Protein AF-A2HFJ6-F1 (afdb_monomer_lite)

Secondary structure (DSSP, 8-state):
-TTTT--EETTEE--GGGGTPPTTTTHHHHHHHHHHT--HHHHHHS-HHHHHHHHT-HHHHHHHHHHHHHS---EEEEEEEEEETTEEEEEEEEE--S---HHHH-SEEEEEEEEE-TTSS-EEEEEEEEEEHHHHHH-EEEEEEEEPPP-----

Structure (mmCIF, N/CA/C/O backbone):
data_AF-A2HFJ6-F1
#
_entry.id   AF-A2HFJ6-F1
#
loop_
_atom_site.group_PDB
_atom_site.id
_atom_site.type_symbol
_atom_site.label_atom_id
_atom_site.label_alt_id
_atom_site.label_comp_id
_atom_site.label_asym_id
_atom_site.label_entity_id
_atom_site.label_seq_id
_atom_site.pdbx_PDB_ins_code
_atom_site.Cartn_x
_atom_site.Cartn_y
_atom_site.Cartn_z
_atom_site.occupancy
_atom_site.B_iso_or_equiv
_atom_site.auth_seq_id
_atom_site.auth_comp_id
_atom_site.auth_asym_id
_atom_site.auth_atom_id
_atom_site.pdbx_PDB_model_num
ATOM 1 N N . MET A 1 1 ? -10.573 7.075 -10.520 1.00 57.44 1 MET A N 1
ATOM 2 C CA . MET A 1 1 ? -10.986 6.869 -11.932 1.00 57.44 1 MET A CA 1
ATOM 3 C C . MET A 1 1 ? -10.981 8.166 -12.735 1.00 57.44 1 MET A C 1
ATOM 5 O O . MET A 1 1 ? -10.148 8.281 -13.622 1.00 57.44 1 MET A O 1
ATOM 9 N N . VAL A 1 2 ? -11.818 9.162 -12.405 1.00 68.06 2 VAL A N 1
ATOM 10 C CA . VAL A 1 2 ? -11.902 10.425 -13.175 1.00 68.06 2 VAL A CA 1
ATOM 11 C C . VAL A 1 2 ? -10.594 11.227 -13.147 1.00 68.06 2 VAL A C 1
ATOM 13 O O . VAL A 1 2 ? -10.102 11.606 -14.205 1.00 68.06 2 VAL A O 1
ATOM 16 N N . GLY A 1 3 ? -9.985 11.407 -11.967 1.00 71.00 3 GLY A N 1
ATOM 17 C CA . GLY A 1 3 ? -8.721 12.151 -11.825 1.00 71.00 3 GLY A CA 1
ATOM 18 C C . GLY A 1 3 ? -7.571 11.565 -12.651 1.00 71.00 3 GLY A C 1
ATOM 19 O O . GLY A 1 3 ? -6.884 12.292 -13.359 1.00 71.00 3 GLY A O 1
ATOM 20 N N . ASN A 1 4 ? -7.449 10.235 -12.662 1.00 69.69 4 ASN A N 1
ATOM 21 C CA . ASN A 1 4 ? -6.384 9.527 -13.384 1.00 69.69 4 ASN A CA 1
ATOM 22 C C . ASN A 1 4 ? -6.779 9.144 -14.822 1.00 69.69 4 ASN A C 1
ATOM 24 O O . ASN A 1 4 ? -6.018 8.460 -15.499 1.00 69.69 4 ASN A O 1
ATOM 28 N N . ARG A 1 5 ? -7.973 9.549 -15.290 1.00 72.62 5 ARG A N 1
ATOM 29 C CA . ARG A 1 5 ? -8.535 9.201 -16.612 1.00 72.62 5 ARG A CA 1
ATOM 30 C C . ARG A 1 5 ? -8.429 7.702 -16.937 1.00 72.62 5 ARG A C 1
ATOM 32 O O . ARG A 1 5 ? -8.118 7.314 -18.061 1.00 72.62 5 ARG A O 1
ATOM 39 N N . MET A 1 6 ? -8.683 6.877 -15.926 1.00 75.94 6 MET A N 1
ATOM 40 C CA . MET A 1 6 ? -8.607 5.418 -15.980 1.00 75.94 6 MET A CA 1
ATOM 41 C C . MET A 1 6 ? -9.974 4.801 -15.731 1.00 75.94 6 MET A C 1
ATOM 43 O O . MET A 1 6 ? -10.764 5.330 -14.941 1.00 75.94 6 MET A O 1
ATOM 47 N N . TRP A 1 7 ? -10.201 3.645 -16.345 1.00 73.19 7 TRP A N 1
ATOM 48 C CA . TRP A 1 7 ? -11.414 2.861 -16.170 1.00 73.19 7 TRP A CA 1
ATOM 49 C C . TRP A 1 7 ? -11.129 1.603 -15.353 1.00 73.19 7 TRP A C 1
ATOM 51 O O . TRP A 1 7 ? -10.190 0.859 -15.633 1.00 73.19 7 TRP A O 1
ATOM 61 N N . TRP A 1 8 ? -11.963 1.386 -14.337 1.00 66.50 8 TRP A N 1
ATOM 62 C CA . TRP A 1 8 ? -12.022 0.152 -13.561 1.00 66.50 8 TRP A CA 1
ATOM 63 C C . TRP A 1 8 ? -13.455 -0.371 -13.623 1.00 66.50 8 TRP A C 1
ATOM 65 O O . TRP A 1 8 ? -14.256 -0.180 -12.710 1.00 66.50 8 TRP A O 1
ATOM 75 N N . CYS A 1 9 ? -13.827 -0.926 -14.773 1.00 75.06 9 CYS A N 1
ATOM 76 C CA . CYS A 1 9 ? -15.151 -1.495 -14.991 1.00 75.06 9 CYS A CA 1
ATOM 77 C C . CYS A 1 9 ? -15.031 -2.922 -15.526 1.00 75.06 9 CYS A C 1
ATOM 79 O O . CYS A 1 9 ? -14.000 -3.323 -16.057 1.00 75.06 9 CYS A O 1
ATOM 81 N N . ARG A 1 10 ? -16.121 -3.692 -15.443 1.00 63.28 10 ARG A N 1
ATOM 82 C CA . ARG A 1 10 ? -16.168 -5.096 -15.892 1.00 63.28 10 ARG A CA 1
ATOM 83 C C . ARG A 1 10 ? -15.680 -5.311 -17.334 1.00 63.28 10 ARG A C 1
ATOM 85 O O . ARG A 1 10 ? -15.255 -6.405 -17.675 1.00 63.28 10 ARG A O 1
ATOM 92 N N . GLN A 1 11 ? -15.773 -4.285 -18.178 1.00 68.69 11 GLN A N 1
ATOM 93 C CA . GLN A 1 11 ? -15.400 -4.327 -19.594 1.00 68.69 11 GLN A CA 1
ATOM 94 C C . GLN A 1 11 ? -13.964 -3.845 -19.857 1.00 68.69 11 GLN A C 1
ATOM 96 O O . GLN A 1 11 ? -13.426 -4.112 -20.928 1.00 68.69 11 GLN A O 1
ATOM 101 N N . ARG A 1 12 ? -13.348 -3.119 -18.914 1.00 70.19 12 ARG A N 1
ATOM 102 C CA . ARG A 1 12 ? -11.999 -2.566 -19.043 1.00 70.19 12 ARG A CA 1
ATOM 103 C C . ARG A 1 12 ? -11.364 -2.380 -17.669 1.00 70.19 12 ARG A C 1
ATOM 105 O O . ARG A 1 12 ? -11.817 -1.555 -16.875 1.00 70.19 12 ARG A O 1
ATOM 112 N N . ILE A 1 13 ? -10.275 -3.107 -17.452 1.00 75.12 13 ILE A N 1
ATOM 113 C CA . ILE A 1 13 ? -9.425 -2.997 -16.270 1.00 75.12 13 ILE A CA 1
ATOM 114 C C . ILE A 1 13 ? -8.091 -2.419 -16.748 1.00 75.12 13 ILE A C 1
ATOM 116 O O . ILE A 1 13 ? -7.282 -3.115 -17.360 1.00 75.12 13 ILE A O 1
ATOM 120 N N . ASP A 1 14 ? -7.895 -1.112 -16.558 1.00 82.69 14 ASP A N 1
ATOM 121 C CA . ASP A 1 14 ? -6.585 -0.503 -16.792 1.00 82.69 14 ASP A CA 1
ATOM 122 C C . ASP A 1 14 ? -5.612 -0.946 -15.686 1.00 82.69 14 ASP A C 1
ATOM 124 O O . ASP A 1 14 ? -5.967 -0.988 -14.508 1.00 82.69 14 ASP A O 1
ATOM 128 N N . HIS A 1 15 ? -4.366 -1.246 -16.056 1.00 88.12 15 HIS A N 1
ATOM 129 C CA . HIS A 1 15 ? -3.357 -1.705 -15.101 1.00 88.12 15 HIS A CA 1
ATOM 130 C C . HIS A 1 15 ? -3.021 -0.595 -14.078 1.00 88.12 15 HIS A C 1
ATOM 132 O O . HIS A 1 15 ? -2.829 0.557 -14.487 1.00 88.12 15 HIS A O 1
ATOM 138 N N . PRO A 1 16 ? -2.899 -0.900 -12.769 1.00 88.25 16 PRO A N 1
ATOM 139 C CA . PRO A 1 16 ? -2.754 0.108 -11.712 1.00 88.25 16 PRO A CA 1
ATOM 140 C C . PRO A 1 16 ? -1.525 1.011 -11.887 1.00 88.25 16 PRO A C 1
ATOM 142 O O . PRO A 1 16 ? -1.606 2.215 -11.647 1.00 88.25 16 PRO A O 1
ATOM 145 N N . LEU A 1 17 ? -0.414 0.474 -12.409 1.00 90.25 17 LEU A N 1
ATOM 146 C CA . LEU A 1 17 ? 0.813 1.251 -12.651 1.00 90.25 17 LEU A CA 1
ATOM 147 C C . LEU A 1 17 ? 0.644 2.420 -13.624 1.00 90.25 17 LEU A C 1
ATOM 149 O O . LEU A 1 17 ? 1.465 3.335 -13.620 1.00 90.25 17 LEU A O 1
ATOM 153 N N . ARG A 1 18 ? -0.438 2.443 -14.409 1.00 88.25 18 ARG A N 1
ATOM 154 C CA . ARG A 1 18 ? -0.775 3.579 -15.268 1.00 88.25 18 ARG A CA 1
ATOM 155 C C . ARG A 1 18 ? -0.902 4.893 -14.485 1.00 88.25 18 ARG A C 1
ATOM 157 O O . ARG A 1 18 ? -0.693 5.948 -15.069 1.00 88.25 18 ARG A O 1
ATOM 164 N N . GLN A 1 19 ? -1.198 4.835 -13.184 1.00 85.88 19 GLN A N 1
ATOM 165 C CA . GLN A 1 19 ? -1.273 6.009 -12.305 1.00 85.88 19 GLN A CA 1
ATOM 166 C C . GLN A 1 19 ? 0.087 6.671 -12.049 1.00 85.88 19 GLN A C 1
ATOM 168 O O . GLN A 1 19 ? 0.139 7.870 -11.804 1.00 85.88 19 GLN A O 1
ATOM 173 N N . LEU A 1 20 ? 1.173 5.897 -12.104 1.00 86.81 20 LEU A N 1
ATOM 174 C CA . LEU A 1 20 ? 2.538 6.356 -11.818 1.00 86.81 20 LEU A CA 1
ATOM 175 C C . LEU A 1 20 ? 3.312 6.745 -13.078 1.00 86.81 20 LEU A C 1
ATOM 177 O O . LEU A 1 20 ? 4.397 7.316 -13.004 1.00 86.81 20 LEU A O 1
ATOM 181 N N . MET A 1 21 ? 2.785 6.364 -14.236 1.00 84.69 21 MET A N 1
ATOM 182 C CA . MET A 1 21 ? 3.466 6.454 -15.517 1.00 84.69 21 MET A CA 1
ATOM 183 C C . MET A 1 21 ? 3.150 7.768 -16.223 1.00 84.69 21 MET A C 1
ATOM 185 O O . MET A 1 21 ? 2.019 8.254 -16.212 1.00 84.69 21 MET A O 1
ATOM 189 N N . THR A 1 22 ? 4.158 8.332 -16.886 1.00 82.25 22 THR A N 1
ATOM 190 C CA . THR A 1 22 ? 4.015 9.585 -17.628 1.00 82.25 22 THR A CA 1
ATOM 191 C C . THR A 1 22 ? 3.829 9.301 -19.114 1.00 82.25 22 THR A C 1
ATOM 193 O O . THR A 1 22 ? 4.699 8.740 -19.784 1.00 82.25 22 THR A O 1
ATOM 196 N N . PHE A 1 23 ? 2.702 9.744 -19.668 1.00 76.88 23 PHE A N 1
ATOM 197 C CA . PHE A 1 23 ? 2.463 9.695 -21.110 1.00 76.88 23 PHE A CA 1
ATOM 198 C C . PHE A 1 23 ? 3.209 10.830 -21.830 1.00 76.88 23 PHE A C 1
ATOM 200 O O . PHE A 1 23 ? 3.225 11.953 -21.325 1.00 76.88 23 PHE A O 1
ATOM 207 N N . PRO A 1 24 ? 3.801 10.587 -23.017 1.00 80.50 24 PRO A N 1
ATOM 208 C CA . PRO A 1 24 ? 3.811 9.337 -23.795 1.00 80.50 24 PRO A CA 1
ATOM 209 C C . PRO A 1 24 ? 5.002 8.406 -23.490 1.00 80.50 24 PRO A C 1
ATOM 211 O O . PRO A 1 24 ? 5.116 7.343 -24.093 1.00 80.50 24 PRO A O 1
ATOM 214 N N . LYS A 1 25 ? 5.907 8.805 -22.589 1.00 85.19 25 LYS A N 1
ATOM 215 C CA . LYS A 1 25 ? 7.195 8.135 -22.345 1.00 85.19 25 LYS A CA 1
ATOM 216 C C . LYS A 1 25 ? 7.043 6.657 -21.968 1.00 85.19 25 LYS A C 1
ATOM 218 O O . LYS A 1 25 ? 7.782 5.822 -22.483 1.00 85.19 25 LYS A O 1
ATOM 223 N N . ASP A 1 26 ? 6.078 6.345 -21.109 1.00 87.25 26 ASP A N 1
ATOM 224 C CA . ASP A 1 26 ? 5.921 5.010 -20.520 1.00 87.25 26 ASP A CA 1
ATOM 225 C C . ASP A 1 26 ? 4.843 4.153 -21.219 1.00 87.25 26 ASP A C 1
ATOM 227 O O . ASP A 1 26 ? 4.536 3.045 -20.779 1.00 87.25 26 ASP A O 1
ATOM 231 N N . ASP A 1 27 ? 4.281 4.626 -22.339 1.00 87.56 27 ASP A N 1
ATOM 232 C CA . ASP A 1 27 ? 3.179 3.950 -23.045 1.00 87.56 27 ASP A CA 1
ATOM 233 C C . ASP A 1 27 ? 3.587 2.567 -23.594 1.00 87.56 27 ASP A C 1
ATOM 235 O O . ASP A 1 27 ? 2.857 1.580 -23.502 1.00 87.56 27 ASP A O 1
ATOM 239 N N . GLN A 1 28 ? 4.822 2.452 -24.086 1.00 91.06 28 GLN A N 1
ATOM 240 C CA . GLN A 1 28 ? 5.359 1.169 -24.549 1.00 91.06 28 GLN A CA 1
ATOM 241 C C . GLN A 1 28 ? 5.557 0.179 -23.397 1.00 91.06 28 GLN A C 1
ATOM 243 O O . GLN A 1 28 ? 5.365 -1.024 -23.573 1.00 91.06 28 GLN A O 1
ATOM 248 N N . LEU A 1 29 ? 5.935 0.684 -22.220 1.00 92.19 29 LEU A N 1
ATOM 249 C CA . LEU A 1 29 ? 6.152 -0.130 -21.031 1.00 92.19 29 LEU A CA 1
ATOM 250 C C . LEU A 1 29 ? 4.820 -0.685 -20.509 1.00 92.19 29 LEU A C 1
ATOM 252 O O . LEU A 1 29 ? 4.724 -1.890 -20.280 1.00 92.19 29 LEU A O 1
ATOM 256 N N . ILE A 1 30 ? 3.783 0.152 -20.387 1.00 91.38 30 ILE A N 1
ATOM 257 C CA . ILE A 1 30 ? 2.465 -0.305 -19.921 1.00 91.38 30 ILE A CA 1
ATOM 258 C C . ILE A 1 30 ? 1.829 -1.295 -20.899 1.00 91.38 30 ILE A C 1
ATOM 260 O O . ILE A 1 30 ? 1.312 -2.323 -20.467 1.00 91.38 30 ILE A O 1
ATOM 264 N N . TYR A 1 31 ? 1.947 -1.053 -22.211 1.00 91.00 31 TYR A N 1
ATOM 265 C CA . TYR A 1 31 ? 1.476 -1.994 -23.227 1.00 91.00 31 TYR A CA 1
ATOM 266 C C . TYR A 1 31 ? 2.195 -3.341 -23.112 1.00 91.00 31 TYR A C 1
ATOM 268 O O . TYR A 1 31 ? 1.568 -4.396 -23.192 1.00 91.00 31 TYR A O 1
ATOM 276 N N . LYS A 1 32 ? 3.514 -3.322 -22.886 1.00 93.44 32 LYS A N 1
ATOM 277 C CA . LYS A 1 32 ? 4.309 -4.542 -22.733 1.00 93.44 32 LYS A CA 1
ATOM 278 C C . LYS A 1 32 ? 3.925 -5.328 -21.478 1.00 93.44 32 LYS A C 1
ATOM 280 O O . LYS A 1 32 ? 3.786 -6.543 -21.579 1.00 93.44 32 LYS A O 1
ATOM 285 N N . ILE A 1 33 ? 3.724 -4.655 -20.343 1.00 93.56 33 ILE A N 1
ATOM 286 C CA . ILE A 1 33 ? 3.246 -5.271 -19.091 1.00 93.56 33 ILE A CA 1
ATOM 287 C C . ILE A 1 3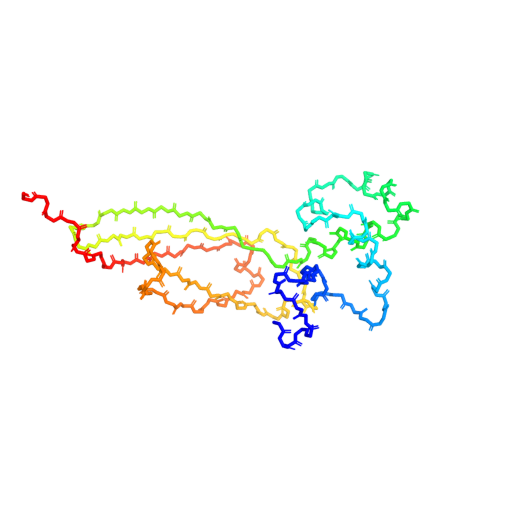3 ? 1.899 -5.961 -19.326 1.00 93.56 33 ILE A C 1
ATOM 289 O O . ILE A 1 33 ? 1.757 -7.148 -19.043 1.00 93.56 33 ILE A O 1
ATOM 293 N N . GLN A 1 34 ? 0.942 -5.245 -19.923 1.00 91.38 34 GLN A N 1
ATOM 294 C CA . GLN A 1 34 ? -0.392 -5.777 -20.208 1.00 91.38 34 GLN A CA 1
ATOM 295 C C . GLN A 1 34 ? -0.356 -6.947 -21.197 1.00 91.38 34 GLN A C 1
ATOM 297 O O . GLN A 1 34 ? -1.066 -7.928 -21.008 1.00 91.38 34 GLN A O 1
ATOM 302 N N . PHE A 1 35 ? 0.489 -6.875 -22.228 1.00 92.38 35 PHE A N 1
ATOM 303 C CA . PHE A 1 35 ? 0.668 -7.962 -23.192 1.00 92.38 35 PHE A CA 1
ATOM 304 C C . PHE A 1 35 ? 1.249 -9.229 -22.552 1.00 92.38 35 PHE A C 1
ATOM 306 O O . PHE A 1 35 ? 0.884 -10.334 -22.943 1.00 92.38 35 PHE A O 1
ATOM 313 N N . LEU A 1 36 ? 2.159 -9.074 -21.587 1.00 92.56 36 LEU A N 1
ATOM 314 C CA . LEU A 1 36 ? 2.726 -10.191 -20.829 1.00 92.56 36 LEU A CA 1
ATOM 315 C C . LEU A 1 36 ? 1.772 -10.724 -19.749 1.00 92.56 36 LEU A C 1
ATOM 317 O O . LEU A 1 36 ? 2.053 -11.778 -19.191 1.00 92.56 36 LEU A O 1
ATOM 321 N N . GLY A 1 37 ? 0.667 -10.023 -19.471 1.00 91.50 37 GLY A N 1
ATOM 322 C CA . GLY A 1 37 ? -0.295 -10.404 -18.438 1.00 91.50 37 GLY A CA 1
ATOM 323 C C . GLY A 1 37 ? 0.273 -10.332 -17.021 1.00 91.50 37 GLY A C 1
ATOM 324 O O . GLY A 1 37 ? -0.194 -11.066 -16.164 1.00 91.50 37 GLY A O 1
ATOM 325 N N . LEU A 1 38 ? 1.289 -9.494 -16.798 1.00 93.00 38 LEU A N 1
ATOM 326 C CA . LEU A 1 38 ? 1.936 -9.346 -15.495 1.00 93.00 38 LEU A CA 1
ATOM 327 C C . LEU A 1 38 ? 1.097 -8.456 -14.581 1.00 93.00 38 LEU A C 1
ATOM 329 O O . LEU A 1 38 ? 0.747 -7.337 -14.966 1.00 93.00 38 LEU A O 1
ATOM 333 N N . GLU A 1 39 ? 0.826 -8.936 -13.373 1.00 92.38 39 GLU A N 1
ATOM 334 C CA . GLU A 1 39 ? 0.194 -8.163 -12.313 1.00 92.38 39 GLU A CA 1
ATOM 335 C C . GLU A 1 39 ? 1.231 -7.373 -11.498 1.00 92.38 39 GLU A C 1
ATOM 337 O O . GLU A 1 39 ? 2.450 -7.502 -11.659 1.00 92.38 39 GLU A O 1
ATOM 342 N N . LEU A 1 40 ? 0.744 -6.503 -10.610 1.00 91.81 40 LEU A N 1
ATOM 343 C CA . LEU A 1 40 ? 1.604 -5.685 -9.755 1.00 91.81 40 LEU A CA 1
ATOM 344 C C . LEU A 1 40 ? 2.518 -6.548 -8.872 1.00 91.81 40 LEU A C 1
ATOM 346 O O . LEU A 1 40 ? 3.704 -6.239 -8.732 1.00 91.81 40 LEU A O 1
ATOM 350 N N . ASP A 1 41 ? 1.968 -7.619 -8.305 1.00 91.75 41 ASP A N 1
ATOM 351 C CA . ASP A 1 41 ? 2.693 -8.501 -7.394 1.00 91.75 41 ASP A CA 1
ATOM 352 C C . ASP A 1 41 ? 3.741 -9.338 -8.130 1.00 91.75 41 ASP A C 1
ATOM 354 O O . ASP A 1 41 ? 4.851 -9.500 -7.615 1.00 91.75 41 ASP A O 1
ATOM 358 N N . ASP A 1 42 ? 3.468 -9.757 -9.371 1.00 93.50 42 ASP A N 1
ATOM 359 C CA . ASP A 1 42 ? 4.454 -10.427 -10.229 1.00 93.50 42 ASP A CA 1
ATOM 360 C C . ASP A 1 42 ? 5.673 -9.526 -10.456 1.00 93.50 42 ASP A C 1
ATOM 362 O O . ASP A 1 42 ? 6.816 -9.932 -10.263 1.00 93.50 42 ASP A O 1
ATOM 366 N N . LEU A 1 43 ? 5.444 -8.257 -10.809 1.00 94.56 43 LEU A N 1
ATOM 367 C CA . LEU A 1 43 ? 6.520 -7.296 -11.072 1.00 94.56 43 LEU A CA 1
ATOM 368 C C . LEU A 1 43 ? 7.368 -6.994 -9.828 1.00 94.56 43 LEU A C 1
ATOM 370 O O . LEU A 1 43 ? 8.554 -6.669 -9.947 1.00 94.56 43 LEU A O 1
ATOM 374 N N . ARG A 1 44 ? 6.767 -7.066 -8.636 1.00 93.38 44 ARG A N 1
ATOM 375 C CA . ARG A 1 44 ? 7.441 -6.790 -7.360 1.00 93.38 44 ARG A CA 1
ATOM 376 C C . ARG A 1 44 ? 8.228 -7.990 -6.842 1.00 93.38 44 ARG A C 1
ATOM 378 O O . ARG A 1 44 ? 9.331 -7.787 -6.331 1.00 93.38 44 ARG A O 1
ATOM 385 N N . SER A 1 45 ? 7.657 -9.188 -6.957 1.00 92.25 45 SER A N 1
ATOM 386 C CA . SER A 1 45 ? 8.196 -10.432 -6.395 1.00 92.25 45 SER A CA 1
ATOM 387 C C . SER A 1 45 ? 9.170 -11.160 -7.323 1.00 92.25 45 SER A C 1
ATOM 389 O O . SER A 1 45 ? 10.074 -11.829 -6.826 1.00 92.25 45 SER A O 1
ATOM 391 N N . ALA A 1 46 ? 9.029 -11.008 -8.644 1.00 92.94 46 ALA A N 1
ATOM 392 C CA . ALA A 1 46 ? 9.882 -11.686 -9.613 1.00 92.94 46 ALA A CA 1
ATOM 393 C C . ALA A 1 46 ? 11.354 -11.259 -9.511 1.00 92.94 46 ALA A C 1
ATOM 395 O O . ALA A 1 46 ? 11.682 -10.091 -9.250 1.00 92.94 46 ALA A O 1
ATOM 396 N N . ASP A 1 47 ? 12.253 -12.203 -9.797 1.00 94.75 47 ASP A N 1
ATOM 397 C CA . ASP A 1 47 ? 13.670 -11.891 -9.926 1.00 94.75 47 ASP A CA 1
ATOM 398 C C . ASP A 1 47 ? 13.918 -11.000 -11.152 1.00 94.75 47 ASP A C 1
ATOM 400 O O . ASP A 1 47 ? 13.283 -11.123 -12.206 1.00 94.75 47 ASP A O 1
ATOM 404 N N . LEU A 1 48 ? 14.887 -10.091 -11.038 1.00 94.06 48 LEU A N 1
ATOM 405 C CA . LEU A 1 48 ? 15.193 -9.170 -12.126 1.00 94.06 48 LEU A CA 1
ATOM 406 C C . LEU A 1 48 ? 15.676 -9.915 -13.383 1.00 94.06 48 LEU A C 1
ATOM 408 O O . LEU A 1 48 ? 15.392 -9.469 -14.494 1.00 94.06 48 LEU A O 1
ATOM 412 N N . GLY A 1 49 ? 16.386 -11.040 -13.243 1.00 94.94 49 GLY A N 1
ATOM 413 C CA . GLY A 1 49 ? 16.823 -11.863 -14.373 1.00 94.94 49 GLY A CA 1
ATOM 414 C C . GLY A 1 49 ? 15.651 -12.456 -15.157 1.00 94.94 49 GLY A C 1
ATOM 415 O O . GLY A 1 49 ? 15.652 -12.429 -16.392 1.00 94.94 49 GLY A O 1
ATOM 416 N N . GLU A 1 50 ? 14.616 -12.909 -14.452 1.00 94.69 50 GLU A N 1
ATOM 417 C CA . GLU A 1 50 ? 13.383 -13.422 -15.056 1.00 94.69 50 GLU A CA 1
ATOM 418 C C . GLU A 1 50 ? 12.643 -12.315 -15.808 1.00 94.69 50 GLU A C 1
ATOM 420 O O . GLU A 1 50 ? 12.338 -12.467 -16.994 1.00 94.69 50 GLU A O 1
ATOM 425 N N . LEU A 1 51 ? 12.467 -11.148 -15.179 1.00 95.00 51 LEU A N 1
ATOM 426 C CA . LEU A 1 51 ? 11.839 -9.994 -15.826 1.00 95.00 51 LEU A CA 1
ATOM 427 C C . LEU A 1 51 ? 12.611 -9.553 -17.077 1.00 95.00 51 LEU A C 1
ATOM 429 O O . LEU A 1 51 ? 12.010 -9.303 -18.123 1.00 95.00 51 LEU A O 1
ATOM 433 N N . LYS A 1 52 ? 13.948 -9.510 -17.029 1.00 95.44 52 LYS A N 1
ATOM 434 C CA . LYS A 1 52 ? 14.777 -9.187 -18.204 1.00 95.44 52 LYS A CA 1
ATOM 435 C C . LYS A 1 52 ? 14.520 -10.153 -19.364 1.00 95.44 52 LYS A C 1
ATOM 437 O O . LYS A 1 52 ? 14.382 -9.706 -20.507 1.00 95.44 52 LYS A O 1
ATOM 442 N N . SER A 1 53 ? 14.402 -11.450 -19.072 1.00 94.56 53 SER A N 1
ATOM 443 C CA . SER A 1 53 ? 14.084 -12.489 -20.059 1.00 94.56 53 SER A CA 1
ATOM 444 C C . SER A 1 53 ? 12.684 -12.304 -20.661 1.00 94.56 53 SER A C 1
ATOM 446 O O . SER A 1 53 ? 12.524 -12.309 -21.886 1.00 94.56 53 SER A O 1
ATOM 448 N N . MET A 1 54 ? 11.674 -12.044 -19.823 1.00 93.88 54 MET A N 1
ATOM 449 C CA . MET A 1 54 ? 10.283 -11.843 -20.256 1.00 93.88 54 MET A CA 1
ATOM 450 C C . MET A 1 54 ? 10.111 -10.592 -21.126 1.00 93.88 54 MET A C 1
ATOM 452 O O . MET A 1 54 ? 9.482 -10.631 -22.189 1.00 93.88 54 MET A O 1
ATOM 456 N N . PHE A 1 55 ? 10.700 -9.470 -20.707 1.00 93.81 55 PHE A N 1
ATOM 457 C CA . PHE A 1 55 ? 10.598 -8.207 -21.435 1.00 93.81 55 PHE A CA 1
ATOM 458 C C . PHE A 1 55 ? 11.439 -8.195 -22.713 1.00 93.81 55 PHE A C 1
ATOM 460 O O . PHE A 1 55 ? 11.092 -7.468 -23.649 1.00 93.81 55 PHE A O 1
ATOM 467 N N . ARG A 1 56 ? 12.512 -9.001 -22.777 1.00 93.38 56 ARG A N 1
ATOM 468 C CA . ARG A 1 56 ? 13.546 -8.964 -23.832 1.00 93.38 56 ARG A CA 1
ATOM 469 C C . ARG A 1 56 ? 14.178 -7.576 -24.000 1.00 93.38 56 ARG A C 1
ATOM 471 O O . ARG A 1 56 ? 14.646 -7.216 -25.077 1.00 93.38 56 ARG A O 1
ATOM 478 N N . ASN A 1 57 ? 14.140 -6.777 -22.937 1.00 94.38 57 ASN A N 1
ATOM 479 C CA . ASN A 1 57 ? 14.702 -5.438 -22.859 1.00 94.38 57 ASN A CA 1
ATOM 480 C C . ASN A 1 57 ? 15.041 -5.152 -21.396 1.00 94.38 57 ASN A C 1
ATOM 482 O O . ASN A 1 57 ? 14.148 -5.045 -20.553 1.00 94.38 57 ASN A O 1
ATOM 486 N N . GLU A 1 58 ? 16.334 -5.032 -21.103 1.00 94.69 58 GLU A N 1
ATOM 487 C CA . GLU A 1 58 ? 16.800 -4.904 -19.725 1.00 94.69 58 GLU A CA 1
ATOM 488 C C . GLU A 1 58 ? 16.350 -3.612 -19.055 1.00 94.69 58 GLU A C 1
ATOM 490 O O . GLU A 1 58 ? 15.881 -3.640 -17.919 1.00 94.69 58 GLU A O 1
ATOM 495 N N . GLN A 1 59 ? 16.456 -2.486 -19.761 1.00 93.81 59 GLN A N 1
ATOM 496 C CA . GLN A 1 59 ? 16.070 -1.192 -19.209 1.00 93.81 59 GLN A CA 1
ATOM 497 C C . GLN A 1 59 ? 14.572 -1.156 -18.902 1.00 93.81 59 GLN A C 1
ATOM 499 O O . GLN A 1 59 ? 14.160 -0.615 -17.879 1.00 93.81 59 GLN A O 1
ATOM 504 N N . MET A 1 60 ? 13.756 -1.754 -19.773 1.00 94.12 60 MET A N 1
ATOM 505 C CA . MET A 1 60 ? 12.310 -1.817 -19.585 1.00 94.12 60 MET A CA 1
ATOM 506 C C . MET A 1 60 ? 11.938 -2.671 -18.367 1.00 94.12 60 MET A C 1
ATOM 508 O O . MET A 1 60 ? 11.107 -2.238 -17.576 1.00 94.12 60 MET A O 1
ATOM 512 N N . ALA A 1 61 ? 12.592 -3.820 -18.174 1.00 95.31 61 ALA A N 1
ATOM 513 C CA . ALA A 1 61 ? 12.394 -4.665 -16.995 1.00 95.31 61 ALA A CA 1
ATOM 514 C C . ALA A 1 61 ? 12.776 -3.942 -15.691 1.00 95.31 61 ALA A C 1
ATOM 516 O O . ALA A 1 61 ? 12.003 -3.944 -14.735 1.00 95.31 61 ALA A O 1
ATOM 517 N N . ILE A 1 62 ? 13.935 -3.268 -15.672 1.00 95.12 62 ILE A N 1
ATOM 518 C CA . ILE A 1 62 ? 14.396 -2.485 -14.513 1.00 95.12 62 ILE A CA 1
ATOM 519 C C . ILE A 1 62 ? 13.393 -1.374 -14.181 1.00 95.12 62 ILE A C 1
ATOM 521 O O . ILE A 1 62 ? 13.004 -1.216 -13.025 1.00 95.12 62 ILE A O 1
ATOM 525 N N . ASN A 1 63 ? 12.944 -0.629 -15.194 1.00 93.94 63 ASN A N 1
ATOM 526 C CA . ASN A 1 63 ? 11.970 0.444 -15.009 1.00 93.94 63 ASN A CA 1
ATOM 527 C C . ASN A 1 63 ? 10.625 -0.098 -14.503 1.00 93.94 63 ASN A C 1
ATOM 529 O O . ASN A 1 63 ? 10.031 0.504 -13.612 1.00 93.94 63 ASN A O 1
ATOM 533 N N . ALA A 1 64 ? 10.156 -1.231 -15.039 1.00 94.31 64 ALA A N 1
ATOM 534 C CA . ALA A 1 64 ? 8.910 -1.864 -14.611 1.00 94.31 64 ALA A CA 1
ATOM 535 C C . ALA A 1 64 ? 8.953 -2.209 -13.118 1.00 94.31 64 ALA A C 1
ATOM 537 O O . ALA A 1 64 ? 8.041 -1.852 -12.374 1.00 94.31 64 ALA A O 1
ATOM 538 N N . GLN A 1 65 ? 10.043 -2.844 -12.680 1.00 95.25 65 GLN A N 1
ATOM 539 C CA . GLN A 1 65 ? 10.219 -3.258 -11.294 1.00 95.25 65 GLN A CA 1
ATOM 540 C C . GLN A 1 65 ? 10.399 -2.063 -10.342 1.00 95.25 65 GLN A C 1
ATOM 542 O O . GLN A 1 65 ? 9.826 -2.067 -9.253 1.00 95.25 65 GLN A O 1
ATOM 547 N N . ASP A 1 66 ? 11.151 -1.020 -10.722 1.00 94.06 66 ASP A N 1
ATOM 548 C CA . ASP A 1 66 ? 11.306 0.176 -9.872 1.00 94.06 66 ASP A CA 1
ATOM 549 C C . ASP A 1 66 ? 9.975 0.921 -9.703 1.00 94.06 66 ASP A C 1
ATOM 551 O O . ASP A 1 66 ? 9.627 1.294 -8.583 1.00 94.06 66 ASP A O 1
ATOM 555 N N . ILE A 1 67 ? 9.188 1.072 -10.776 1.00 93.88 67 ILE A N 1
ATOM 556 C CA . ILE A 1 67 ? 7.852 1.681 -10.700 1.00 93.88 67 ILE A CA 1
ATOM 557 C C . ILE A 1 67 ? 6.917 0.816 -9.842 1.00 93.88 67 ILE A C 1
ATOM 559 O O . ILE A 1 67 ? 6.205 1.347 -8.992 1.00 93.88 67 ILE A O 1
ATOM 563 N N . ALA A 1 68 ? 6.950 -0.511 -10.000 1.00 94.88 68 ALA A N 1
ATOM 564 C CA . ALA A 1 68 ? 6.128 -1.425 -9.210 1.00 94.88 68 ALA A CA 1
ATOM 565 C C . ALA A 1 68 ? 6.445 -1.367 -7.706 1.00 94.88 68 ALA A C 1
ATOM 567 O O . ALA A 1 68 ? 5.538 -1.380 -6.875 1.00 94.88 68 ALA A O 1
ATOM 568 N N . ARG A 1 69 ? 7.723 -1.213 -7.339 1.00 94.75 69 ARG A N 1
ATOM 569 C CA . ARG A 1 69 ? 8.148 -1.047 -5.938 1.00 94.75 69 ARG A CA 1
ATOM 570 C C . ARG A 1 69 ? 7.729 0.287 -5.321 1.00 94.75 69 ARG A C 1
ATOM 572 O O . ARG A 1 69 ? 7.637 0.367 -4.101 1.00 94.75 69 ARG A O 1
ATOM 579 N N . LYS A 1 70 ? 7.502 1.323 -6.132 1.00 94.56 70 LYS A N 1
ATOM 580 C CA . LYS A 1 70 ? 7.037 2.648 -5.680 1.00 94.56 70 LYS A CA 1
ATOM 581 C C . LYS A 1 70 ? 5.522 2.748 -5.554 1.00 94.56 70 LYS A C 1
ATOM 583 O O . LYS A 1 70 ? 5.029 3.719 -4.988 1.00 94.56 70 LYS A O 1
ATOM 588 N N . PHE A 1 71 ? 4.784 1.784 -6.102 1.00 94.19 71 PHE A N 1
ATOM 589 C CA . PHE A 1 71 ? 3.332 1.779 -6.008 1.00 94.19 71 PHE A CA 1
ATOM 590 C C . PHE A 1 71 ? 2.895 1.663 -4.539 1.00 94.19 71 PHE A C 1
ATOM 592 O O . PHE A 1 71 ? 3.326 0.712 -3.879 1.00 94.19 71 PHE A O 1
ATOM 599 N N . PRO A 1 72 ? 2.078 2.605 -4.019 1.00 93.31 72 PRO A N 1
ATOM 600 C CA . PRO A 1 72 ? 1.623 2.565 -2.635 1.00 93.31 72 PRO A CA 1
ATOM 601 C C . PRO A 1 72 ? 0.784 1.315 -2.362 1.00 93.31 72 PRO A C 1
ATOM 603 O O . PRO A 1 72 ? -0.230 1.082 -3.018 1.00 93.31 72 PRO A O 1
ATOM 606 N N . ILE A 1 73 ? 1.213 0.524 -1.383 1.00 92.25 73 ILE A N 1
ATOM 607 C CA . ILE A 1 73 ? 0.517 -0.672 -0.896 1.00 92.25 73 ILE A CA 1
ATOM 608 C C . ILE A 1 73 ? 0.428 -0.570 0.623 1.00 92.25 73 ILE A C 1
ATOM 610 O O . ILE A 1 73 ? 1.343 -0.051 1.265 1.00 92.25 73 ILE A O 1
ATOM 614 N N . VAL A 1 74 ? -0.676 -1.064 1.175 1.00 93.69 74 VAL A N 1
ATOM 615 C CA . VAL A 1 74 ? -0.884 -1.200 2.615 1.00 93.69 74 VAL A CA 1
ATOM 616 C C . VAL A 1 74 ? -1.126 -2.670 2.906 1.00 93.69 74 VAL A C 1
ATOM 618 O O . VAL A 1 74 ? -2.021 -3.271 2.314 1.00 93.69 74 VAL A O 1
ATOM 621 N N . GLU A 1 75 ? -0.336 -3.233 3.806 1.00 94.00 75 GLU A N 1
ATOM 622 C CA . GLU A 1 75 ? -0.598 -4.539 4.403 1.00 94.00 75 GLU A CA 1
ATOM 623 C C . GLU A 1 75 ? -1.215 -4.310 5.778 1.00 94.00 75 GLU A C 1
ATOM 625 O O . GLU A 1 75 ? -0.732 -3.480 6.550 1.00 94.00 75 GLU A O 1
ATOM 630 N N . ILE A 1 76 ? -2.319 -5.000 6.055 1.00 93.81 76 ILE A N 1
ATOM 631 C CA . ILE A 1 76 ? -3.098 -4.814 7.274 1.00 93.81 76 ILE A CA 1
ATOM 632 C C . ILE A 1 76 ? -3.253 -6.159 7.967 1.00 93.81 76 ILE A C 1
ATOM 634 O O . ILE A 1 76 ? -3.863 -7.075 7.418 1.00 93.81 76 ILE A O 1
ATOM 638 N N . ASP A 1 77 ? -2.788 -6.221 9.207 1.00 95.19 77 ASP A N 1
ATOM 639 C CA . ASP A 1 77 ? -3.078 -7.297 10.137 1.00 95.19 77 ASP A CA 1
ATOM 640 C C . ASP A 1 77 ? -4.115 -6.826 11.151 1.00 95.19 77 ASP A C 1
ATOM 642 O O . ASP A 1 77 ? -4.088 -5.693 11.637 1.00 95.19 77 ASP A O 1
ATOM 646 N N . THR A 1 78 ? -5.068 -7.696 11.481 1.00 93.62 78 THR A N 1
ATOM 647 C CA . THR A 1 78 ? -6.127 -7.356 12.432 1.00 93.62 78 THR A CA 1
ATOM 648 C C . THR A 1 78 ? -6.314 -8.441 13.472 1.00 93.62 78 THR A C 1
ATOM 650 O O . THR A 1 78 ? -6.213 -9.638 13.203 1.00 93.62 78 THR A O 1
ATOM 653 N N . ARG A 1 79 ? -6.625 -8.013 14.692 1.00 94.94 79 ARG A N 1
ATOM 654 C CA . ARG A 1 79 ? -7.064 -8.889 15.776 1.00 94.94 79 ARG A CA 1
ATOM 655 C C . ARG A 1 79 ? -8.210 -8.232 16.516 1.00 94.94 79 ARG A C 1
ATOM 657 O O . ARG A 1 79 ? -8.230 -7.015 16.681 1.00 94.94 79 ARG A O 1
ATOM 664 N N . TYR A 1 80 ? -9.145 -9.038 16.994 1.00 92.19 80 TYR A N 1
ATOM 665 C CA . TYR A 1 80 ? -10.278 -8.545 17.761 1.00 92.19 80 TYR A CA 1
ATOM 666 C C . TYR A 1 80 ? -10.271 -9.109 19.179 1.00 92.19 80 TYR A C 1
ATOM 668 O O . TYR A 1 80 ? -9.775 -10.207 19.439 1.00 92.19 80 TYR A O 1
ATOM 676 N N . GLN A 1 81 ? -10.813 -8.333 20.110 1.00 94.38 81 GLN A N 1
ATOM 677 C CA . GLN A 1 81 ? -10.947 -8.687 21.514 1.00 94.38 81 GLN A CA 1
ATOM 678 C C . GLN A 1 81 ? -12.360 -8.309 21.970 1.00 94.38 81 GLN A C 1
ATOM 680 O O . GLN A 1 81 ? -12.687 -7.122 22.000 1.00 94.38 81 GLN A O 1
ATOM 685 N N . PRO A 1 82 ? -13.221 -9.279 22.315 1.00 93.56 82 PRO A N 1
ATOM 686 C CA . PRO A 1 82 ? -14.505 -8.977 22.938 1.00 93.56 82 PRO A CA 1
ATOM 687 C C . PRO A 1 82 ? -14.279 -8.260 24.276 1.00 93.56 82 PRO A C 1
ATOM 689 O O . PRO A 1 82 ? -13.560 -8.770 25.134 1.00 93.56 82 PRO A O 1
ATOM 692 N N . ILE A 1 83 ? -14.872 -7.077 24.444 1.00 94.81 83 ILE A N 1
ATOM 693 C CA . ILE A 1 83 ? -14.812 -6.299 25.693 1.00 94.81 83 ILE A CA 1
ATOM 694 C C . ILE A 1 83 ? -16.089 -6.518 26.508 1.00 94.81 83 ILE A C 1
ATOM 696 O O . ILE A 1 83 ? -16.035 -6.664 27.728 1.00 94.81 83 ILE A O 1
ATOM 700 N N . SER A 1 84 ? -17.236 -6.564 25.830 1.00 90.25 84 SER A N 1
ATOM 701 C CA . SER A 1 84 ? -18.544 -6.906 26.393 1.00 90.25 84 SER A CA 1
ATOM 702 C C . SER A 1 84 ? -19.434 -7.540 25.321 1.00 90.25 84 SER A C 1
ATOM 704 O O . SER A 1 84 ? -19.066 -7.566 24.147 1.00 90.25 84 SER A O 1
ATOM 706 N N . ASP A 1 85 ? -20.638 -7.976 25.699 1.00 86.50 85 ASP A N 1
ATOM 707 C CA . ASP A 1 85 ? -21.639 -8.545 24.779 1.00 86.50 85 ASP A CA 1
ATOM 708 C C . ASP A 1 85 ? -22.036 -7.598 23.629 1.00 86.50 85 ASP A C 1
ATOM 710 O O . ASP A 1 85 ? -22.622 -8.027 22.639 1.00 86.50 85 ASP A O 1
ATOM 714 N N . GLN A 1 86 ? -21.725 -6.304 23.755 1.00 88.50 86 GLN A N 1
ATOM 715 C CA . GLN A 1 86 ? -22.081 -5.267 22.786 1.00 88.50 86 GLN A CA 1
ATOM 716 C C . GLN A 1 86 ? -20.870 -4.535 22.207 1.00 88.5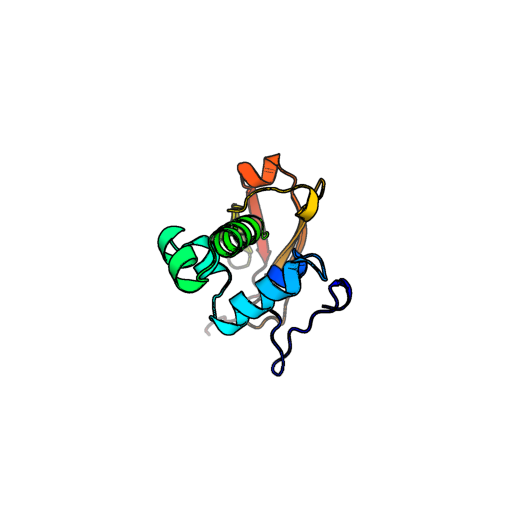0 86 GLN A C 1
ATOM 718 O O . GLN A 1 86 ? -21.048 -3.697 21.329 1.00 88.50 86 GLN A O 1
ATOM 723 N N . ILE A 1 87 ? -19.650 -4.782 22.695 1.00 91.44 87 ILE A N 1
ATOM 724 C CA . ILE A 1 87 ? -18.460 -4.024 22.289 1.00 91.44 87 ILE A CA 1
ATOM 725 C C . ILE A 1 87 ? -17.318 -4.983 21.980 1.00 91.44 87 ILE A C 1
ATOM 727 O O . ILE A 1 87 ? -16.874 -5.747 22.840 1.00 91.44 87 ILE A O 1
ATOM 731 N N . ILE A 1 88 ? -16.790 -4.873 20.763 1.00 93.12 88 ILE A N 1
ATOM 732 C CA . ILE A 1 88 ? -15.556 -5.531 20.341 1.00 93.12 88 ILE A CA 1
ATOM 733 C C . ILE A 1 88 ? -14.483 -4.467 20.151 1.00 93.12 88 ILE A C 1
ATOM 735 O O . ILE A 1 88 ? -14.709 -3.444 19.514 1.00 93.12 88 ILE A O 1
ATOM 739 N N . ASN A 1 89 ? -13.299 -4.722 20.686 1.00 94.81 89 ASN A N 1
ATOM 740 C CA . ASN A 1 89 ? -12.106 -3.963 20.370 1.00 94.81 89 ASN A CA 1
ATOM 741 C C . ASN A 1 89 ? -11.435 -4.556 19.133 1.00 94.81 89 ASN A C 1
ATOM 743 O O . ASN A 1 89 ? -11.113 -5.743 19.123 1.00 94.81 89 ASN A O 1
ATOM 747 N N . ILE A 1 90 ? -11.221 -3.746 18.105 1.00 94.31 90 ILE A N 1
ATOM 748 C CA . ILE A 1 90 ? -10.505 -4.123 16.891 1.00 94.31 90 ILE A CA 1
ATOM 749 C C . ILE A 1 90 ? -9.169 -3.404 16.898 1.00 94.31 90 ILE A C 1
ATOM 751 O O . ILE A 1 90 ? -9.099 -2.176 16.924 1.00 94.31 90 ILE A O 1
ATOM 755 N N . ILE A 1 91 ? -8.108 -4.194 16.854 1.00 95.56 91 ILE A N 1
ATOM 756 C CA . ILE A 1 91 ? -6.738 -3.727 16.764 1.00 95.56 91 ILE A CA 1
ATOM 757 C C . ILE A 1 91 ? -6.271 -3.978 15.338 1.00 95.56 91 ILE A C 1
ATOM 759 O O . ILE A 1 91 ? -6.306 -5.114 14.866 1.00 95.56 91 ILE A O 1
ATOM 763 N N . ILE A 1 92 ? -5.845 -2.909 14.678 1.00 94.62 92 ILE A N 1
ATOM 764 C CA . ILE A 1 92 ? -5.390 -2.893 13.293 1.00 94.62 92 ILE A CA 1
ATOM 765 C C . ILE A 1 92 ? -3.919 -2.495 13.307 1.00 94.62 92 ILE A C 1
ATOM 767 O O . ILE A 1 92 ? -3.575 -1.436 13.823 1.00 94.62 92 ILE A O 1
ATOM 771 N N . GLU A 1 93 ? -3.056 -3.327 12.750 1.00 95.56 93 GLU A N 1
ATOM 772 C CA . GLU A 1 93 ? -1.634 -3.056 12.567 1.00 95.56 93 GLU A CA 1
ATOM 773 C C . GLU A 1 93 ? -1.398 -2.916 11.063 1.00 95.56 93 GLU A C 1
ATOM 775 O O . GLU A 1 93 ? -1.689 -3.832 10.299 1.00 95.56 93 GLU A O 1
ATOM 780 N N . ALA A 1 94 ? -0.953 -1.738 10.624 1.00 94.94 94 ALA A N 1
ATOM 781 C CA . ALA A 1 94 ? -0.726 -1.455 9.213 1.00 94.94 94 ALA A CA 1
ATOM 782 C C . ALA A 1 94 ? 0.762 -1.250 8.937 1.00 94.94 94 ALA A C 1
ATOM 784 O O . ALA A 1 94 ? 1.447 -0.509 9.651 1.00 94.94 94 ALA A O 1
ATOM 785 N N . SER A 1 95 ? 1.234 -1.869 7.860 1.00 95.44 95 SER A N 1
ATOM 786 C CA . SER A 1 95 ? 2.572 -1.678 7.318 1.00 95.44 95 SER A CA 1
ATOM 787 C C . SER A 1 95 ? 2.507 -1.246 5.852 1.00 95.44 95 SER A C 1
ATOM 789 O O . SER A 1 95 ? 1.511 -1.444 5.152 1.00 95.44 95 SER A O 1
ATOM 791 N N . PHE A 1 96 ? 3.576 -0.601 5.390 1.00 95.25 96 PHE A N 1
ATOM 792 C CA . PHE A 1 96 ? 3.623 0.059 4.089 1.00 95.25 96 PHE A CA 1
ATOM 793 C C . PHE A 1 96 ? 4.818 -0.447 3.281 1.00 95.25 96 PHE A C 1
ATOM 795 O O . PHE A 1 96 ? 5.840 0.237 3.186 1.00 95.25 96 PHE A O 1
ATOM 802 N N . PRO A 1 97 ? 4.735 -1.651 2.690 1.00 94.00 97 PRO A N 1
ATOM 803 C CA . PRO A 1 97 ? 5.864 -2.288 2.021 1.00 94.00 97 PRO A CA 1
ATOM 804 C C . PRO A 1 97 ? 6.102 -1.682 0.630 1.00 94.00 97 PRO A C 1
ATOM 806 O O . PRO A 1 97 ? 6.053 -2.369 -0.385 1.00 94.00 97 PRO A O 1
ATOM 809 N N . PHE A 1 98 ? 6.350 -0.382 0.520 1.00 94.31 98 PHE A N 1
ATOM 810 C CA . PHE A 1 98 ? 6.678 0.261 -0.750 1.00 94.31 98 PHE A CA 1
ATOM 811 C C . PHE A 1 98 ? 7.806 1.274 -0.582 1.00 94.31 98 PHE A C 1
ATOM 813 O O . PHE A 1 98 ? 8.079 1.798 0.495 1.00 94.31 98 PHE A O 1
ATOM 820 N N . LYS A 1 99 ? 8.502 1.552 -1.680 1.00 93.81 99 LYS A N 1
ATOM 821 C CA . LYS A 1 99 ? 9.566 2.549 -1.712 1.00 93.81 99 LYS A CA 1
ATOM 822 C C . LYS A 1 99 ? 8.943 3.938 -1.792 1.00 93.81 99 LYS A C 1
ATOM 824 O O . LYS A 1 99 ? 8.371 4.291 -2.821 1.00 93.81 99 LYS A O 1
ATOM 829 N N . TRP A 1 100 ? 9.112 4.736 -0.739 1.00 94.12 100 TRP A N 1
ATOM 830 C CA . TRP A 1 100 ? 8.678 6.133 -0.731 1.00 94.12 100 TRP A CA 1
ATOM 831 C C . TRP A 1 100 ? 9.382 6.936 -1.836 1.00 94.12 100 TRP A C 1
ATOM 833 O O . TRP A 1 100 ? 10.611 7.061 -1.834 1.00 94.12 100 TRP A O 1
ATOM 843 N N . ASP A 1 101 ? 8.607 7.490 -2.767 1.00 92.81 101 ASP A N 1
ATOM 844 C CA . ASP A 1 101 ? 9.084 8.368 -3.837 1.00 92.81 101 ASP A CA 1
ATOM 845 C C . ASP A 1 101 ? 8.251 9.661 -3.835 1.00 92.81 101 ASP A C 1
ATOM 847 O O . ASP A 1 101 ? 7.074 9.603 -4.192 1.00 92.81 101 ASP A O 1
ATOM 851 N N . PRO A 1 102 ? 8.833 10.826 -3.488 1.00 91.00 102 PRO A N 1
ATOM 852 C CA . PRO A 1 102 ? 8.112 12.099 -3.435 1.00 91.00 102 PRO A CA 1
ATOM 853 C C . PRO A 1 102 ? 7.425 12.507 -4.745 1.00 91.00 102 PRO A C 1
ATOM 855 O O . PRO A 1 102 ? 6.474 13.280 -4.708 1.00 91.00 102 PRO A O 1
ATOM 858 N 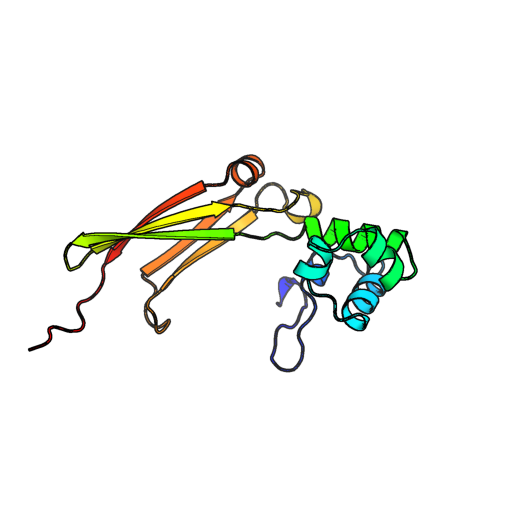N . HIS A 1 103 ? 7.855 11.991 -5.903 1.00 88.81 103 HIS A N 1
ATOM 859 C CA . HIS A 1 103 ? 7.161 12.241 -7.173 1.00 88.81 103 HIS A CA 1
ATOM 860 C C . HIS A 1 103 ? 5.811 11.523 -7.275 1.00 88.81 103 HIS A C 1
ATOM 862 O O . HIS A 1 103 ? 4.959 11.920 -8.065 1.00 88.81 103 HIS A O 1
ATOM 868 N N . VAL A 1 104 ? 5.635 10.458 -6.495 1.00 87.94 104 VAL A N 1
ATOM 869 C CA . VAL A 1 104 ? 4.418 9.648 -6.422 1.00 87.94 104 VAL A CA 1
ATOM 870 C C . VAL A 1 104 ? 3.606 10.037 -5.196 1.00 87.94 104 VAL A C 1
ATOM 872 O O . VAL A 1 104 ? 2.415 10.326 -5.280 1.00 87.94 104 VAL A O 1
ATOM 875 N N . THR A 1 105 ? 4.265 10.027 -4.044 1.00 88.19 105 THR A N 1
ATOM 876 C CA . THR A 1 105 ? 3.637 10.145 -2.733 1.00 88.19 105 THR A CA 1
ATOM 877 C C . THR A 1 105 ? 3.453 11.585 -2.295 1.00 88.19 105 THR A C 1
ATOM 879 O O . THR A 1 105 ? 2.660 11.824 -1.399 1.00 88.19 105 THR A O 1
ATOM 882 N N . HIS A 1 106 ? 4.178 12.534 -2.899 1.00 89.75 106 HIS A N 1
ATOM 883 C CA . HIS A 1 106 ? 4.347 13.886 -2.363 1.00 89.75 106 HIS A CA 1
ATOM 884 C C . HIS A 1 106 ? 4.910 13.835 -0.925 1.00 89.75 106 HIS A C 1
ATOM 886 O O . HIS A 1 106 ? 5.630 12.890 -0.571 1.00 89.75 106 HIS A O 1
ATOM 892 N N . ASP A 1 107 ? 4.616 14.854 -0.114 1.00 92.56 107 ASP A N 1
ATOM 893 C CA . ASP A 1 107 ? 5.034 14.924 1.290 1.00 92.56 107 ASP A CA 1
ATOM 894 C C . ASP A 1 107 ? 4.225 13.974 2.185 1.00 92.56 107 ASP A C 1
ATOM 896 O O . ASP A 1 107 ? 4.768 13.408 3.135 1.00 92.56 107 ASP A O 1
ATOM 900 N N . THR A 1 108 ? 2.946 13.763 1.860 1.00 94.44 108 THR A N 1
ATOM 901 C CA . THR A 1 108 ? 2.031 12.884 2.594 1.00 94.44 108 THR A CA 1
ATOM 902 C C . THR A 1 108 ? 1.093 12.127 1.656 1.00 94.44 108 THR A C 1
ATOM 904 O O . THR A 1 108 ? 0.707 12.615 0.595 1.00 94.44 108 THR A O 1
ATOM 907 N N . LEU A 1 109 ? 0.682 10.933 2.084 1.00 93.94 109 LEU A N 1
ATOM 908 C CA . LEU A 1 109 ? -0.337 10.115 1.432 1.00 93.94 109 LEU A CA 1
ATOM 909 C C . LEU A 1 109 ? -1.533 9.914 2.359 1.00 93.94 109 LEU A C 1
ATOM 911 O O . LEU A 1 109 ? -1.360 9.600 3.531 1.00 93.94 109 LEU A O 1
ATOM 915 N N . SER A 1 110 ? -2.742 10.036 1.820 1.00 92.81 110 SER A N 1
ATOM 916 C CA . SER A 1 110 ? -3.980 9.747 2.549 1.00 92.81 110 SER A CA 1
ATOM 917 C C . SER A 1 110 ? -4.499 8.346 2.230 1.00 92.81 110 SER A C 1
ATOM 919 O O . SER A 1 110 ? -4.617 7.971 1.062 1.00 92.81 110 SER A O 1
ATOM 921 N N . PHE A 1 111 ? -4.905 7.617 3.264 1.00 92.31 111 PHE A N 1
ATOM 922 C CA . PHE A 1 111 ? -5.634 6.357 3.180 1.00 92.31 111 PHE A CA 1
ATOM 923 C C . PHE A 1 111 ? -6.955 6.472 3.931 1.00 92.31 111 PHE A C 1
ATOM 925 O O . PHE A 1 111 ? -7.048 7.170 4.936 1.00 92.31 111 PHE A O 1
ATOM 932 N N . TRP A 1 112 ? -7.975 5.766 3.456 1.00 93.12 112 TRP A N 1
ATOM 933 C CA . TRP A 1 112 ? -9.231 5.625 4.183 1.00 93.12 112 TRP A CA 1
ATOM 934 C C . TRP A 1 112 ? -9.285 4.265 4.858 1.00 93.12 112 TRP A C 1
ATOM 936 O O . TRP A 1 112 ? -8.994 3.248 4.231 1.00 93.12 112 TRP A O 1
ATOM 946 N N . ILE A 1 113 ? -9.687 4.263 6.124 1.00 90.94 113 ILE A N 1
ATOM 947 C CA . ILE A 1 113 ? -9.952 3.055 6.893 1.00 90.94 113 ILE A CA 1
ATOM 948 C C . ILE A 1 113 ? -11.446 2.974 7.134 1.00 90.94 113 ILE A C 1
ATOM 950 O O . ILE A 1 113 ? -12.057 3.893 7.690 1.00 90.94 113 ILE A O 1
ATOM 954 N N . PHE A 1 114 ? -12.005 1.850 6.704 1.00 92.62 114 PHE A N 1
ATOM 955 C CA . PHE A 1 114 ? -13.406 1.514 6.858 1.00 92.62 114 PHE A CA 1
ATOM 956 C C . PHE A 1 114 ? -13.532 0.290 7.757 1.00 92.62 114 PHE A C 1
ATOM 958 O O . PHE A 1 114 ? -12.813 -0.691 7.579 1.00 92.62 114 PHE A O 1
ATOM 965 N N . ILE A 1 115 ? -14.445 0.357 8.722 1.00 91.19 115 ILE A N 1
ATOM 966 C CA . ILE A 1 115 ? -14.905 -0.818 9.462 1.00 91.19 115 ILE A CA 1
ATOM 967 C C . ILE A 1 115 ? -16.391 -0.935 9.180 1.00 91.19 115 ILE A C 1
ATOM 969 O O . ILE A 1 115 ? -17.156 -0.047 9.556 1.00 91.19 115 ILE A O 1
ATOM 973 N N . GLU A 1 116 ? -16.791 -2.021 8.537 1.00 91.69 116 GLU A N 1
ATOM 974 C CA . GLU A 1 116 ? -18.170 -2.288 8.136 1.00 91.69 116 GLU A CA 1
ATOM 975 C C . GLU A 1 116 ? -18.674 -3.615 8.709 1.00 91.69 116 GLU A C 1
ATOM 977 O O . GLU A 1 116 ? -17.905 -4.424 9.235 1.00 91.69 116 GLU A O 1
ATOM 982 N N . ASP A 1 117 ? -19.988 -3.809 8.673 1.00 88.06 117 ASP A N 1
ATOM 983 C CA . ASP A 1 117 ? -20.594 -5.103 8.955 1.00 88.06 117 ASP A CA 1
ATOM 984 C C . ASP A 1 117 ? -20.359 -6.098 7.808 1.00 88.06 117 ASP A C 1
ATOM 986 O O . ASP A 1 117 ? -19.956 -5.739 6.705 1.00 88.06 117 ASP A O 1
ATOM 990 N N . GLY A 1 118 ? -20.623 -7.384 8.057 1.00 85.25 118 GLY A N 1
ATOM 991 C CA . GLY A 1 118 ? -20.366 -8.438 7.066 1.00 85.25 118 GLY A CA 1
ATOM 992 C C . GLY A 1 118 ? -21.169 -8.308 5.764 1.00 85.25 118 GLY A C 1
ATOM 993 O O . GLY A 1 118 ? -20.808 -8.937 4.773 1.00 85.25 118 GLY A O 1
ATOM 994 N N . ASN A 1 119 ? -22.237 -7.502 5.761 1.00 86.81 119 ASN A N 1
ATOM 995 C CA . ASN A 1 119 ? -23.083 -7.262 4.592 1.00 86.81 119 ASN A CA 1
ATOM 996 C C . ASN A 1 119 ? -22.735 -5.954 3.853 1.00 86.81 119 ASN A C 1
ATOM 998 O O . ASN A 1 119 ? -23.285 -5.716 2.778 1.00 86.81 119 ASN A O 1
ATOM 1002 N N . GLY A 1 120 ? -21.857 -5.105 4.405 1.00 85.19 120 GLY A N 1
ATOM 1003 C CA . GLY A 1 120 ? -21.561 -3.769 3.873 1.00 85.19 120 GLY A CA 1
ATOM 1004 C C . GLY A 1 120 ? -22.740 -2.786 3.968 1.00 85.19 120 GLY A C 1
ATOM 1005 O O . GLY A 1 120 ? -22.782 -1.785 3.255 1.00 85.19 120 GLY A O 1
ATOM 1006 N N . GLU A 1 121 ? -23.730 -3.073 4.815 1.00 86.75 121 GLU A N 1
ATOM 1007 C CA . GLU A 1 121 ? -24.916 -2.235 5.024 1.00 86.75 121 GLU A CA 1
ATOM 1008 C C . GLU A 1 121 ? -24.664 -1.158 6.082 1.00 86.75 121 GLU A C 1
ATOM 1010 O O . GLU A 1 121 ? -25.227 -0.060 6.016 1.00 86.75 121 GLU A O 1
ATOM 1015 N N . LYS A 1 122 ? -23.808 -1.458 7.064 1.00 86.25 122 LYS A N 1
ATOM 1016 C CA . LYS A 1 122 ? -23.515 -0.576 8.190 1.00 86.25 122 LYS A CA 1
ATOM 1017 C C . LYS A 1 122 ? -22.025 -0.278 8.287 1.00 86.25 122 LYS A C 1
ATOM 1019 O O . LYS A 1 122 ? -21.216 -1.153 8.567 1.00 86.25 122 LYS A O 1
ATOM 1024 N N . MET A 1 123 ? -21.690 1.006 8.174 1.00 90.25 123 MET A N 1
ATOM 1025 C CA . MET A 1 123 ? -20.349 1.524 8.438 1.00 90.25 123 MET A CA 1
ATOM 10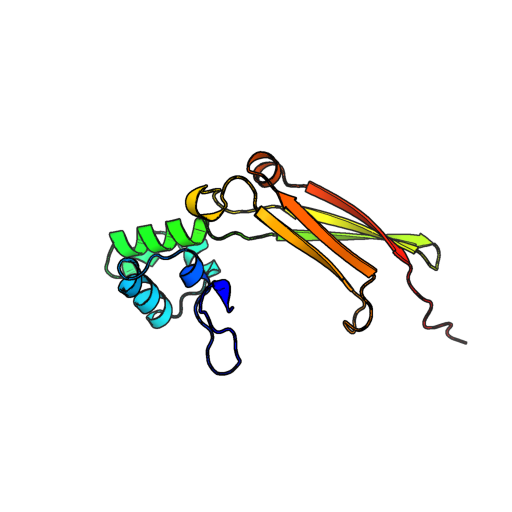26 C C . MET A 1 123 ? -20.213 1.895 9.921 1.00 90.25 123 MET A C 1
ATOM 1028 O O . MET A 1 123 ? -20.923 2.773 10.416 1.00 90.25 123 MET A O 1
ATOM 1032 N N . TYR A 1 124 ? -19.304 1.237 10.635 1.00 90.06 124 TYR A N 1
ATOM 1033 C CA . TYR A 1 124 ? -18.954 1.539 12.026 1.00 90.06 124 TYR A CA 1
ATOM 1034 C C . TYR A 1 124 ? -17.878 2.618 12.143 1.00 90.06 124 TYR A C 1
ATOM 1036 O O . TYR A 1 124 ? -17.902 3.405 13.088 1.00 90.06 124 TYR A O 1
ATOM 1044 N N . LEU A 1 125 ? -16.947 2.663 11.189 1.00 90.00 125 LEU A N 1
ATOM 1045 C CA . LEU A 1 125 ? -15.874 3.651 11.140 1.00 90.00 125 LEU A CA 1
ATOM 1046 C C . LEU A 1 125 ? -15.592 4.043 9.694 1.00 90.00 125 LEU A C 1
ATOM 1048 O O . LEU A 1 125 ? -15.452 3.177 8.841 1.00 90.00 125 LEU A O 1
ATOM 1052 N N . ALA A 1 126 ? -15.441 5.341 9.452 1.00 92.75 126 ALA A N 1
ATOM 1053 C CA . ALA A 1 126 ? -14.846 5.883 8.240 1.00 92.75 126 ALA A CA 1
ATOM 1054 C C . ALA A 1 126 ? -13.864 6.978 8.657 1.00 92.75 126 ALA A C 1
ATOM 1056 O O . ALA A 1 126 ? -14.283 8.056 9.082 1.00 92.75 126 ALA A O 1
ATOM 1057 N N . GLN A 1 127 ? -12.568 6.688 8.583 1.00 91.06 127 GLN A N 1
ATOM 1058 C CA . GLN A 1 127 ? -11.525 7.622 8.994 1.00 91.06 127 GLN A CA 1
ATOM 1059 C C . GLN A 1 127 ? -10.468 7.780 7.908 1.00 91.06 127 GLN A C 1
ATOM 1061 O O . GLN A 1 127 ? -9.966 6.796 7.369 1.00 91.06 127 GLN A O 1
ATOM 1066 N N . GLU A 1 128 ? -10.107 9.029 7.630 1.00 93.62 128 GLU A N 1
ATOM 1067 C CA . GLU A 1 128 ? -8.935 9.349 6.826 1.00 93.62 128 GLU A CA 1
ATOM 1068 C C . GLU A 1 128 ? -7.687 9.345 7.713 1.00 93.62 128 GLU A C 1
ATOM 1070 O O . GLU A 1 128 ? -7.655 9.957 8.784 1.00 93.62 128 GLU A O 1
ATOM 1075 N N . VAL A 1 129 ? -6.655 8.654 7.248 1.00 91.44 129 VAL A N 1
ATOM 1076 C CA . VAL A 1 129 ? -5.338 8.572 7.863 1.00 91.44 129 VAL A CA 1
ATOM 1077 C C . VAL A 1 129 ? -4.333 9.133 6.881 1.00 91.44 129 VAL A C 1
ATOM 1079 O O . VAL A 1 129 ? -4.191 8.629 5.769 1.00 91.44 129 VAL A O 1
ATOM 1082 N N . GLN A 1 130 ? -3.610 10.161 7.306 1.00 93.94 130 GLN A N 1
ATOM 1083 C CA . GLN A 1 130 ? -2.493 10.696 6.545 1.00 93.94 130 GLN A CA 1
ATOM 1084 C C . GLN A 1 130 ? -1.196 10.094 7.058 1.00 93.94 130 GLN A C 1
ATOM 1086 O O . GLN A 1 130 ? -0.946 10.072 8.262 1.00 93.94 130 GLN A O 1
ATOM 1091 N N . ILE A 1 131 ? -0.376 9.619 6.132 1.00 94.69 131 ILE A N 1
ATOM 1092 C CA . ILE A 1 131 ? 0.937 9.065 6.414 1.00 94.69 131 ILE A CA 1
ATOM 1093 C C . ILE A 1 131 ? 2.002 9.930 5.763 1.00 94.69 131 ILE A C 1
ATOM 1095 O O . ILE A 1 131 ? 1.828 10.421 4.646 1.00 94.69 131 ILE A O 1
ATOM 1099 N N . ASP A 1 132 ? 3.115 10.091 6.457 1.00 95.06 132 ASP A N 1
ATOM 1100 C CA . ASP A 1 132 ? 4.343 10.642 5.908 1.00 95.06 132 ASP A CA 1
ATOM 1101 C C . ASP A 1 132 ? 5.390 9.530 5.750 1.00 95.06 132 ASP A C 1
ATOM 1103 O O . ASP A 1 132 ? 5.156 8.354 6.051 1.00 95.06 132 ASP A O 1
ATOM 1107 N N . ARG A 1 133 ? 6.581 9.905 5.280 1.00 94.81 133 ARG A N 1
ATOM 1108 C CA . ARG A 1 133 ? 7.682 8.959 5.091 1.00 94.81 133 ARG A CA 1
ATOM 1109 C C . ARG A 1 133 ? 8.115 8.268 6.385 1.00 94.81 133 ARG A C 1
ATOM 1111 O O . ARG A 1 133 ? 8.582 7.136 6.315 1.00 94.81 133 ARG A O 1
ATOM 1118 N N . HIS A 1 134 ? 8.047 8.945 7.529 1.00 94.25 134 HIS A N 1
ATOM 1119 C CA . HIS A 1 134 ? 8.477 8.373 8.803 1.00 94.25 134 HIS A CA 1
ATOM 1120 C C . HIS A 1 134 ? 7.499 7.283 9.229 1.00 94.25 134 HIS A C 1
ATOM 1122 O O . HIS A 1 134 ? 7.894 6.143 9.456 1.00 94.25 134 HIS A O 1
ATOM 1128 N N . LEU A 1 135 ? 6.211 7.620 9.226 1.00 92.44 135 LEU A N 1
ATOM 1129 C CA . LEU A 1 135 ? 5.133 6.711 9.570 1.00 92.44 135 LEU A CA 1
ATOM 1130 C C . LEU A 1 135 ? 5.055 5.514 8.610 1.00 92.44 135 LEU A C 1
ATOM 1132 O O . LEU A 1 135 ? 4.773 4.400 9.038 1.00 92.44 135 LEU A O 1
ATOM 1136 N N . ALA A 1 136 ? 5.364 5.714 7.326 1.00 93.12 136 ALA A N 1
ATOM 1137 C CA . ALA A 1 136 ? 5.440 4.620 6.363 1.00 93.12 136 ALA A CA 1
ATOM 1138 C C . ALA A 1 136 ? 6.532 3.587 6.707 1.00 93.12 136 ALA A C 1
ATOM 1140 O O . ALA A 1 136 ? 6.336 2.399 6.468 1.00 93.12 136 ALA A O 1
ATOM 1141 N N . ASN A 1 137 ? 7.665 4.012 7.279 1.00 93.12 137 ASN A N 1
ATOM 1142 C CA . ASN A 1 137 ? 8.738 3.085 7.660 1.00 93.12 137 ASN A CA 1
ATOM 1143 C C . ASN A 1 137 ? 8.438 2.348 8.970 1.00 93.12 137 ASN A C 1
ATOM 1145 O O . ASN A 1 137 ? 8.788 1.178 9.096 1.00 93.12 137 ASN A O 1
ATOM 1149 N N . ASP A 1 138 ? 7.813 3.032 9.928 1.00 93.12 138 ASP A N 1
ATOM 1150 C CA . ASP A 1 138 ? 7.529 2.466 11.251 1.00 93.12 138 ASP A CA 1
ATOM 1151 C C . ASP A 1 138 ? 6.258 1.607 11.263 1.00 93.12 138 ASP A C 1
ATOM 1153 O O . ASP A 1 138 ? 6.095 0.740 12.124 1.00 93.12 138 ASP A O 1
ATOM 1157 N N . GLY A 1 139 ? 5.351 1.853 10.314 1.00 92.00 139 GLY A N 1
ATOM 1158 C CA . GLY A 1 139 ? 3.975 1.388 10.401 1.00 92.00 139 GLY A CA 1
ATOM 1159 C C . GLY A 1 139 ? 3.227 2.082 11.539 1.00 92.00 139 GLY A C 1
ATOM 1160 O O . GLY A 1 139 ? 3.740 2.964 12.234 1.00 92.00 139 GLY A O 1
ATOM 1161 N N . PHE A 1 140 ? 1.977 1.689 11.747 1.00 90.31 140 PHE A N 1
ATOM 1162 C CA . PHE A 1 140 ? 1.233 2.139 12.919 1.00 90.31 140 PHE A CA 1
ATOM 1163 C C . PHE A 1 140 ? 0.203 1.116 13.366 1.00 90.31 140 PHE A C 1
ATOM 1165 O O . PHE A 1 140 ? -0.177 0.196 12.640 1.00 90.31 140 PHE A O 1
ATOM 1172 N N . LYS A 1 141 ? -0.295 1.342 14.578 1.00 93.00 141 LYS A N 1
ATOM 1173 C CA . LYS A 1 141 ? -1.352 0.560 15.195 1.00 93.00 141 LYS A CA 1
ATOM 1174 C C . LYS A 1 141 ? -2.543 1.454 15.513 1.00 93.00 141 LYS A C 1
ATOM 1176 O O . LYS A 1 141 ? -2.388 2.468 16.192 1.00 93.00 141 LYS A O 1
ATOM 1181 N N . PHE A 1 142 ? -3.724 1.030 15.089 1.00 90.75 142 PHE A N 1
ATOM 1182 C CA . PHE A 1 142 ? -4.992 1.598 15.511 1.00 90.75 142 PHE A CA 1
ATOM 1183 C C . PHE A 1 142 ? -5.759 0.649 16.416 1.00 90.75 142 PHE A C 1
ATOM 1185 O O . PHE A 1 142 ? -5.650 -0.572 16.312 1.00 90.75 142 PHE A O 1
ATOM 1192 N N . GLU A 1 143 ? -6.557 1.230 17.299 1.00 93.50 143 GLU A N 1
ATOM 1193 C CA . GLU A 1 143 ? -7.415 0.505 18.220 1.00 93.50 143 GLU A CA 1
ATOM 1194 C C . GLU A 1 143 ? -8.781 1.190 18.244 1.00 93.50 143 GLU A C 1
ATOM 1196 O O . GLU A 1 143 ? -8.877 2.383 18.540 1.00 93.50 143 GLU A O 1
ATOM 1201 N N . TYR A 1 144 ? -9.826 0.446 17.886 1.00 92.25 144 TYR A N 1
ATOM 1202 C CA . TYR A 1 144 ? -11.187 0.959 17.773 1.00 92.25 144 TYR A CA 1
ATOM 1203 C C . TYR A 1 144 ? -12.172 0.064 18.508 1.00 92.25 144 TYR A C 1
ATOM 1205 O O . TYR A 1 144 ? -12.251 -1.140 18.270 1.00 92.25 144 TYR A O 1
ATOM 1213 N N . LEU A 1 145 ? -12.994 0.683 19.351 1.00 92.62 145 LEU A N 1
ATOM 1214 C CA . LEU A 1 145 ? -14.127 0.026 19.987 1.00 92.62 145 LEU A CA 1
ATOM 1215 C C . LEU A 1 145 ? -15.340 0.104 19.061 1.00 92.62 145 LEU A C 1
ATOM 1217 O O . LEU A 1 145 ? -15.869 1.183 18.798 1.00 92.62 145 LEU A O 1
ATOM 1221 N N . VAL A 1 146 ? -15.783 -1.052 18.584 1.00 91.06 146 VAL A N 1
ATOM 1222 C CA . VAL A 1 146 ? -16.898 -1.192 17.655 1.00 91.06 146 VAL A CA 1
ATOM 1223 C C . VAL A 1 146 ? -18.115 -1.743 18.397 1.00 91.06 146 VAL A C 1
ATOM 1225 O O . VAL A 1 146 ? -18.029 -2.824 18.992 1.00 91.06 146 VAL A O 1
ATOM 1228 N N . PRO A 1 147 ? -19.259 -1.034 18.375 1.00 89.12 147 PRO A N 1
ATOM 1229 C CA . PRO A 1 147 ? -20.486 -1.530 18.972 1.00 89.12 147 PRO A CA 1
ATOM 1230 C C . PRO A 1 147 ? -21.124 -2.588 18.066 1.00 89.12 147 PRO A C 1
ATOM 1232 O O . PRO A 1 147 ? -21.584 -2.288 16.962 1.00 89.12 147 PRO A O 1
ATOM 1235 N N . VAL A 1 148 ? -21.204 -3.825 18.540 1.00 81.38 148 VAL A N 1
ATOM 1236 C CA . VAL A 1 148 ? -21.887 -4.913 17.839 1.00 81.38 148 VAL A CA 1
ATOM 1237 C C . VAL A 1 148 ? -23.355 -4.893 18.256 1.00 81.38 148 VAL A C 1
ATOM 1239 O O . VAL A 1 148 ? -23.680 -5.019 19.435 1.00 81.38 148 VAL A O 1
ATOM 1242 N N . CYS A 1 149 ? -24.265 -4.687 17.302 1.00 67.31 149 CYS A N 1
ATOM 1243 C CA . CYS A 1 149 ? -25.693 -4.848 17.578 1.00 67.31 149 CYS A CA 1
ATOM 1244 C C . CYS A 1 149 ? -26.013 -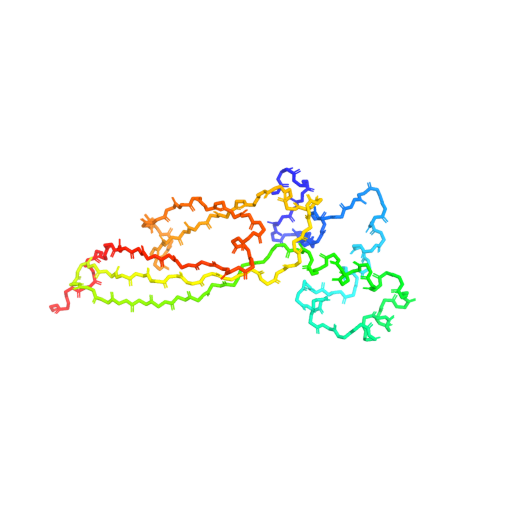6.339 17.714 1.00 67.31 149 CYS A C 1
ATOM 1246 O O . CYS A 1 149 ? -25.664 -7.122 16.833 1.00 67.31 149 CYS A O 1
ATOM 1248 N N . GLU A 1 150 ? -26.705 -6.714 18.792 1.00 60.41 150 GLU A N 1
ATOM 1249 C CA . GLU A 1 150 ? -27.211 -8.072 18.992 1.00 60.41 150 GLU A CA 1
ATOM 1250 C C . GLU A 1 150 ? -28.054 -8.527 17.789 1.00 60.41 150 GLU A C 1
ATOM 1252 O O . GLU A 1 150 ? -29.137 -8.011 17.526 1.00 60.41 150 GLU A O 1
ATOM 1257 N N . SER A 1 151 ? -27.591 -9.564 17.106 1.00 55.88 151 SER A N 1
ATOM 1258 C CA . SER A 1 151 ? -28.452 -10.540 16.444 1.00 55.88 151 SER A CA 1
ATOM 1259 C C . SER A 1 151 ? -27.667 -11.850 16.524 1.00 55.88 151 SER A C 1
ATOM 1261 O O . SER A 1 151 ? -26.676 -12.032 15.835 1.00 55.88 151 SER A O 1
ATOM 1263 N N . HIS A 1 152 ? -27.949 -12.805 17.400 1.00 46.62 152 HIS A N 1
ATOM 1264 C CA . HIS A 1 152 ? -29.221 -13.462 17.634 1.00 46.62 152 HIS A CA 1
ATOM 1265 C C . HIS A 1 152 ? -29.239 -13.941 19.092 1.00 46.62 152 HIS A C 1
ATOM 1267 O O . HIS A 1 152 ? -28.412 -14.763 19.489 1.00 46.62 152 HIS A O 1
ATOM 1273 N N . LYS A 1 153 ? -30.205 -13.473 19.889 1.00 40.50 153 LYS A N 1
ATOM 1274 C CA . LYS A 1 153 ? -30.641 -14.237 21.060 1.00 40.50 153 LYS A CA 1
ATOM 1275 C C . LYS A 1 153 ? -31.274 -15.510 20.512 1.00 40.50 153 LYS A C 1
ATOM 1277 O O . LYS A 1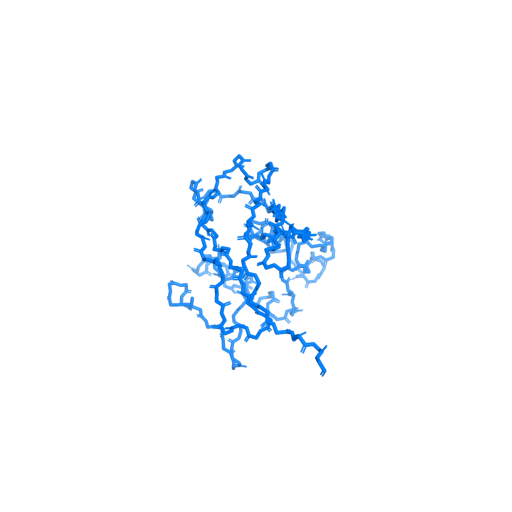 153 ? -32.413 -15.476 20.062 1.00 40.50 153 LYS A O 1
ATOM 1282 N N . TYR A 1 154 ? -30.498 -16.589 20.468 1.00 40.28 154 TYR A N 1
ATOM 1283 C CA . TYR A 1 154 ? -31.029 -17.935 20.307 1.00 40.28 154 TYR A CA 1
ATOM 1284 C C . TYR A 1 154 ? -31.914 -18.213 21.532 1.00 40.28 154 TYR A C 1
ATOM 1286 O O . TYR A 1 154 ? -31.416 -18.583 22.595 1.00 40.28 154 TYR A O 1
ATOM 1294 N N . LEU A 1 155 ? -33.205 -17.912 21.386 1.00 38.03 155 LEU A N 1
ATOM 1295 C CA . LEU A 1 155 ? -34.301 -18.503 22.148 1.00 38.03 155 LEU A CA 1
ATOM 1296 C C . LEU A 1 155 ? -34.839 -19.693 21.355 1.00 38.03 155 LEU A C 1
ATOM 1298 O O . LEU A 1 155 ? -34.957 -19.552 20.116 1.00 38.03 155 LEU A O 1
#

pLDDT: mean 88.08, std 11.13, range [38.03, 95.56]

InterPro domains:
  IPR004179 Sec63 domain [PF02889] (1-150)
  IPR014756 Immunoglobulin E-set [SSF81296] (69-154)
  IPR035892 C2 domain superfamily [G3DSA:2.60.40.150] (71-155)

Sequence (155 aa):
MVGNRMWWCRQRIDHPLRQLMTFPKDDQLIYKIQFLGLELDDLRSADLGELKSMFRNEQMAINAQDIARKFPIVEIDTRYQPISDQIINIIIEASFPFKWDPHVTHDTLSFWIFIEDGNGEKMYLAQEVQIDRHLANDGFKFEYLVPVCESHKYL

Foldseek 3Di:
DVVLPDDDDPVDDQAPLSSVDDPPPCVVLSVLCVVLVHHLVCLQPDDLVVLCVSSVHNVSSVVSNLSSQAPWDKDKDWDWDDPDPFKIKIKIWIATRHDHDCSRQPQKHKDWDWDADPVNPDTQDTDIDIDGPVCNHVTDMDIDIGTHDDPDPPD

Organism: Trichomonas vaginalis (strain ATCC PRA-98 / G3) (NCBI:txid412133)

Radius of gyration: 20.09 Å; chains: 1; bounding box: 51×33×51 Å